Protein AF-A0A1Q8QRU8-F1 (afdb_monomer_lite)

Secondary structure (DSSP, 8-state):
----SS--HHHHHHHHHHHH--PPPTT-HHHHHHHHHHHHHHHHHHHHHHHHHHHHHHHHHHHHHHHHHHHHHHHHHHHHHHHHHHHHHHHHHHHHHHHHHHHHHHHHHHHHHHHHHHHHHHHT-

Structure (mmCIF, N/CA/C/O backbone):
data_AF-A0A1Q8QRU8-F1
#
_entry.id   AF-A0A1Q8QRU8-F1
#
loop_
_atom_site.group_PDB
_atom_site.id
_atom_site.type_symbol
_atom_site.label_atom_id
_atom_site.label_alt_id
_atom_site.label_comp_id
_atom_site.label_asym_id
_atom_site.label_entity_id
_atom_site.label_seq_id
_atom_site.pdbx_PDB_ins_code
_atom_site.Cartn_x
_atom_site.Cartn_y
_atom_site.Cartn_z
_atom_site.occupancy
_atom_site.B_iso_or_equiv
_atom_site.auth_seq_id
_atom_site.auth_comp_id
_atom_site.auth_asym_id
_atom_site.auth_atom_id
_atom_site.pdbx_PDB_model_num
ATOM 1 N N . MET A 1 1 ? -26.902 -9.687 31.472 1.00 47.19 1 MET A N 1
ATOM 2 C CA . MET A 1 1 ? -26.506 -8.696 30.443 1.00 47.19 1 MET A CA 1
ATOM 3 C C . MET A 1 1 ? -25.452 -9.377 29.580 1.00 47.19 1 MET A C 1
ATOM 5 O O . MET A 1 1 ? -24.717 -10.159 30.168 1.00 47.19 1 MET A O 1
ATOM 9 N N . PRO A 1 2 ? -25.419 -9.218 28.244 1.00 52.25 2 PRO A N 1
ATOM 10 C CA . PRO A 1 2 ? -24.422 -9.916 27.437 1.00 52.25 2 PRO A CA 1
ATOM 11 C C . PRO A 1 2 ? -23.035 -9.430 27.859 1.00 52.25 2 PRO A C 1
ATOM 13 O O . PRO A 1 2 ? -22.853 -8.222 28.031 1.00 52.25 2 PRO A O 1
ATOM 16 N N . ASP A 1 3 ? -22.099 -10.353 28.057 1.00 56.56 3 ASP A N 1
ATOM 17 C CA . ASP A 1 3 ? -20.703 -9.998 28.289 1.00 56.56 3 ASP A CA 1
ATOM 18 C C . ASP A 1 3 ? -20.211 -9.165 27.100 1.00 56.56 3 ASP A C 1
ATOM 20 O O . ASP A 1 3 ? -20.471 -9.492 25.939 1.00 56.56 3 ASP A O 1
ATOM 24 N N . GLY A 1 4 ? -19.605 -8.016 27.396 1.00 60.47 4 GLY A N 1
ATOM 25 C CA . GLY A 1 4 ? -19.124 -7.099 26.371 1.00 60.47 4 GLY A CA 1
ATOM 26 C C . GLY A 1 4 ? -17.891 -7.623 25.633 1.00 60.47 4 GLY A C 1
ATOM 27 O O . GLY A 1 4 ? -17.397 -8.706 25.915 1.00 60.47 4 GLY A O 1
ATOM 28 N N . ILE A 1 5 ? -17.382 -6.826 24.690 1.00 68.75 5 ILE A N 1
ATOM 29 C CA . ILE A 1 5 ? -16.216 -7.175 23.852 1.00 68.75 5 ILE A CA 1
ATOM 30 C C . ILE A 1 5 ? -14.932 -7.351 24.686 1.00 68.75 5 ILE A C 1
ATOM 32 O O . ILE A 1 5 ? -14.037 -8.103 24.309 1.00 68.75 5 ILE A O 1
ATOM 36 N N . GLY A 1 6 ? -14.826 -6.641 25.810 1.00 71.69 6 GLY A N 1
ATOM 37 C CA . GLY A 1 6 ? -13.726 -6.769 26.758 1.00 71.69 6 GLY A CA 1
ATOM 38 C C . GLY A 1 6 ? -13.913 -7.934 27.732 1.00 71.69 6 GLY A C 1
ATOM 39 O O . GLY A 1 6 ? -14.481 -8.972 27.412 1.00 71.69 6 GLY A O 1
ATOM 40 N N . LEU A 1 7 ? -13.393 -7.776 28.949 1.00 80.06 7 LEU A N 1
ATOM 41 C CA . LEU A 1 7 ? -13.477 -8.817 29.972 1.00 80.06 7 LEU A CA 1
ATOM 42 C C . LEU A 1 7 ? -14.920 -8.990 30.468 1.00 80.06 7 LEU A C 1
ATOM 44 O O . LEU A 1 7 ? -15.640 -8.004 30.677 1.00 80.06 7 LEU A O 1
ATOM 48 N N . SER A 1 8 ? -15.313 -10.242 30.709 1.00 82.62 8 SER A N 1
ATOM 49 C CA . SER A 1 8 ? -16.580 -10.553 31.376 1.00 82.62 8 SER A CA 1
ATOM 50 C C . SER A 1 8 ? -16.531 -10.165 32.854 1.00 82.62 8 SER A C 1
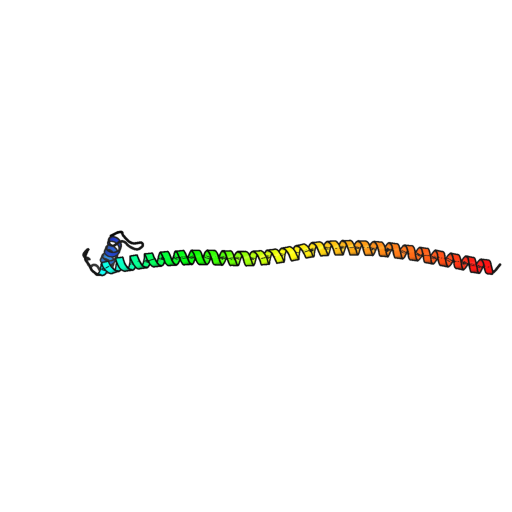ATOM 52 O O . SER A 1 8 ? -15.454 -10.037 33.451 1.00 82.62 8 SER A O 1
ATOM 54 N N . PHE A 1 9 ? -17.698 -10.003 33.480 1.00 82.56 9 PHE A N 1
ATOM 55 C CA . PHE A 1 9 ? -17.774 -9.653 34.903 1.00 82.56 9 PHE A CA 1
ATOM 56 C C . PHE A 1 9 ? -17.040 -10.667 35.792 1.00 82.56 9 PHE A C 1
ATOM 58 O O . PHE A 1 9 ? -16.311 -10.269 36.701 1.00 82.56 9 PHE A O 1
ATOM 65 N N . ASP A 1 10 ? -17.145 -11.961 35.482 1.00 82.00 10 ASP A N 1
ATOM 66 C CA . ASP A 1 10 ? -16.466 -13.036 36.217 1.00 82.00 10 ASP A CA 1
ATOM 67 C C . ASP A 1 10 ? -14.939 -12.977 36.089 1.00 82.00 10 ASP A C 1
ATOM 69 O O . ASP A 1 10 ? -14.209 -13.221 37.057 1.00 82.00 10 ASP A O 1
ATOM 73 N N . GLN A 1 11 ? -14.437 -12.614 34.907 1.00 82.94 11 GLN A N 1
ATOM 74 C CA . GLN A 1 11 ? -13.005 -12.438 34.673 1.00 82.94 11 GLN A CA 1
ATOM 75 C C . GLN A 1 11 ? -12.469 -11.221 35.427 1.00 82.94 11 GLN A C 1
ATOM 77 O O . GLN A 1 11 ? -11.445 -11.322 36.105 1.00 82.94 11 GLN A O 1
ATOM 82 N N . VAL A 1 12 ? -13.174 -10.086 35.365 1.00 83.44 12 VAL A N 1
ATOM 83 C CA . VAL A 1 12 ? -12.789 -8.874 36.103 1.00 83.44 12 VAL A CA 1
ATOM 84 C C . VAL A 1 12 ? -12.814 -9.128 37.604 1.00 83.44 12 VAL A C 1
ATOM 86 O O . VAL A 1 12 ? -11.877 -8.764 38.311 1.00 83.44 12 VAL A O 1
ATOM 89 N N . ARG A 1 13 ? -13.846 -9.807 38.099 1.00 82.06 13 ARG A N 1
ATOM 90 C CA . ARG A 1 13 ? -13.979 -10.139 39.515 1.00 82.06 13 ARG A CA 1
ATOM 91 C C . ARG A 1 13 ? -12.864 -11.068 39.981 1.00 82.06 13 ARG A C 1
ATOM 93 O O . ARG A 1 13 ? -12.265 -10.814 41.020 1.00 82.06 13 ARG A O 1
ATOM 100 N N . THR A 1 14 ? -12.511 -12.080 39.189 1.00 85.06 14 THR A N 1
ATOM 101 C CA . THR A 1 14 ? -11.368 -12.959 39.480 1.00 85.06 14 THR A CA 1
ATOM 102 C C . THR A 1 14 ? -10.056 -12.171 39.546 1.00 85.06 14 THR A C 1
ATOM 104 O O . THR A 1 14 ? -9.280 -12.354 40.484 1.00 85.06 14 THR A O 1
ATOM 107 N N . LEU A 1 15 ? -9.826 -11.249 38.604 1.00 85.25 15 LEU A N 1
ATOM 108 C CA . LEU A 1 15 ? -8.642 -10.382 38.596 1.00 85.25 15 LEU A CA 1
ATOM 109 C C . LEU A 1 15 ? -8.593 -9.451 39.812 1.00 85.25 15 LEU A C 1
ATOM 111 O O . LEU A 1 15 ? -7.544 -9.319 40.440 1.00 85.25 15 LEU A O 1
ATOM 115 N N . LEU A 1 16 ? -9.718 -8.835 40.178 1.00 83.31 16 LEU A N 1
ATOM 116 C CA . LEU A 1 16 ? -9.795 -7.932 41.327 1.00 83.31 16 LEU A CA 1
ATOM 117 C C . LEU A 1 16 ? -9.619 -8.684 42.651 1.00 83.31 16 LEU A C 1
ATOM 119 O O . LEU A 1 16 ? -8.875 -8.219 43.515 1.00 83.31 16 LEU A O 1
ATOM 123 N N . ILE A 1 17 ? -10.207 -9.876 42.787 1.00 86.25 17 ILE A N 1
ATOM 124 C CA . ILE A 1 17 ? -9.994 -10.758 43.943 1.00 86.25 17 ILE A CA 1
ATOM 125 C C . ILE A 1 17 ? -8.517 -11.160 44.036 1.00 86.25 17 ILE A C 1
ATOM 127 O O . ILE A 1 17 ? -7.934 -11.112 45.117 1.00 86.25 17 ILE A O 1
ATOM 131 N N . GLN A 1 18 ? -7.881 -11.521 42.919 1.00 85.81 18 GLN A N 1
ATOM 132 C CA . GLN A 1 18 ? -6.467 -11.899 42.900 1.00 85.81 18 GLN A CA 1
ATOM 133 C C . GLN A 1 18 ? -5.545 -10.723 43.260 1.00 85.81 18 GLN A C 1
ATOM 135 O O . GLN A 1 18 ? -4.594 -10.900 44.024 1.00 85.81 18 GLN A O 1
ATOM 140 N N . ALA A 1 19 ? -5.821 -9.530 42.729 1.00 86.88 19 ALA A N 1
ATOM 141 C CA . ALA A 1 19 ? -4.990 -8.344 42.920 1.00 86.88 19 ALA A CA 1
ATOM 142 C C . ALA A 1 19 ? -5.152 -7.723 44.315 1.00 86.88 19 ALA A C 1
ATOM 144 O O . ALA A 1 19 ? -4.167 -7.324 44.936 1.00 86.88 19 ALA A O 1
ATOM 145 N N . HIS A 1 20 ? -6.385 -7.656 44.820 1.00 84.12 20 HIS A N 1
ATOM 146 C CA . HIS A 1 20 ? -6.709 -6.928 46.047 1.00 84.12 20 HIS A CA 1
ATOM 147 C C . HIS A 1 20 ? -7.026 -7.839 47.239 1.00 84.12 20 HIS A C 1
ATOM 149 O O . HIS A 1 20 ? -7.118 -7.348 48.361 1.00 84.12 20 HIS A O 1
ATOM 155 N N . LYS A 1 21 ? -7.139 -9.161 47.032 1.00 81.56 21 LYS A N 1
ATOM 156 C CA . LYS A 1 21 ? -7.480 -10.166 48.061 1.00 81.56 21 LYS A CA 1
ATOM 157 C C . LYS A 1 21 ? -8.794 -9.868 48.796 1.00 81.56 21 LYS A C 1
ATOM 159 O O . LYS A 1 21 ? -8.968 -10.288 49.938 1.00 81.56 21 LYS A O 1
ATOM 164 N N . THR A 1 22 ? -9.714 -9.151 48.151 1.00 73.19 22 THR A N 1
ATOM 165 C CA . THR A 1 22 ? -11.045 -8.832 48.686 1.00 73.19 22 THR A CA 1
ATOM 166 C C . THR A 1 22 ? -12.107 -9.519 47.838 1.00 73.19 22 THR A C 1
ATOM 168 O O . THR A 1 22 ? -11.950 -9.654 46.627 1.00 73.19 22 THR A O 1
ATOM 171 N N . THR A 1 23 ? -13.179 -9.996 48.467 1.00 74.25 23 THR A N 1
ATOM 172 C CA . THR A 1 23 ? -14.311 -10.601 47.759 1.00 74.25 23 THR A CA 1
ATOM 173 C C . THR A 1 23 ? -15.265 -9.507 47.291 1.00 74.25 23 THR A C 1
ATOM 175 O O . THR A 1 23 ? -15.746 -8.738 48.121 1.00 74.25 23 THR A O 1
ATOM 178 N N . MET A 1 24 ? -15.566 -9.458 45.993 1.00 71.56 24 MET A N 1
ATOM 179 C CA . MET A 1 24 ? -16.570 -8.543 45.436 1.00 71.56 24 MET A CA 1
ATOM 180 C C . MET A 1 24 ? -17.933 -9.222 45.282 1.00 71.56 24 MET A C 1
ATOM 182 O O . MET A 1 24 ? -18.007 -10.396 44.894 1.00 71.56 24 MET A O 1
ATOM 186 N N . SER A 1 25 ? -18.985 -8.460 45.594 1.00 80.69 25 SER A N 1
ATOM 187 C CA . SER A 1 25 ? -20.393 -8.826 45.390 1.00 80.69 25 SER A CA 1
ATOM 188 C C . SER A 1 25 ? -20.799 -8.632 43.927 1.00 80.69 25 SER A C 1
ATOM 190 O O . SER A 1 25 ? -20.198 -7.822 43.224 1.00 80.69 25 SER A O 1
ATOM 192 N N . ASP A 1 26 ? -21.841 -9.334 43.485 1.00 75.31 26 ASP A N 1
ATOM 193 C CA . ASP A 1 26 ? -22.345 -9.238 42.108 1.00 75.31 26 ASP A CA 1
ATOM 194 C C . ASP A 1 26 ? -23.007 -7.872 41.826 1.00 75.31 26 ASP A C 1
ATOM 196 O O . ASP A 1 26 ? -22.951 -7.378 40.704 1.00 75.31 26 ASP A O 1
ATOM 200 N N . ASP A 1 27 ? -23.547 -7.217 42.862 1.00 78.44 27 ASP A N 1
ATOM 201 C CA . ASP A 1 27 ? -24.144 -5.872 42.791 1.00 78.44 27 ASP A CA 1
ATOM 202 C C . ASP A 1 27 ? -23.143 -4.742 43.110 1.00 78.44 27 ASP A C 1
ATOM 204 O O . ASP A 1 27 ? -23.537 -3.614 43.419 1.00 78.44 27 ASP A O 1
ATOM 208 N N . ASP A 1 28 ? -21.836 -5.025 43.102 1.00 80.81 28 ASP A N 1
ATOM 209 C CA . ASP A 1 28 ? -20.835 -4.004 43.407 1.00 80.81 28 ASP A CA 1
ATOM 210 C C . ASP A 1 28 ? -20.844 -2.902 42.325 1.00 80.81 28 ASP A C 1
ATOM 212 O O . ASP A 1 28 ? -20.660 -3.197 41.138 1.00 80.81 28 ASP A O 1
ATOM 216 N N . PRO A 1 29 ? -21.016 -1.617 42.692 1.00 81.38 29 PRO A N 1
ATOM 217 C CA . PRO A 1 29 ? -21.034 -0.518 41.728 1.00 81.38 29 PRO A CA 1
ATOM 218 C C . PRO A 1 29 ? -19.739 -0.402 40.912 1.00 81.38 29 PRO A C 1
ATOM 220 O O . PRO A 1 29 ? -19.766 0.148 39.811 1.00 81.38 29 PRO A O 1
ATOM 223 N N . MET A 1 30 ? -18.616 -0.949 41.387 1.00 79.62 30 MET A N 1
ATOM 224 C CA . MET A 1 30 ? -17.377 -1.025 40.610 1.00 79.62 30 MET A CA 1
ATOM 225 C C . MET A 1 30 ? -17.520 -1.890 39.355 1.00 79.62 30 MET A C 1
ATOM 227 O O . MET A 1 30 ? -16.879 -1.602 38.344 1.00 79.62 30 MET A O 1
ATOM 231 N N . LEU A 1 31 ? -18.387 -2.908 39.367 1.00 81.25 31 LEU A N 1
ATOM 232 C CA . LEU A 1 31 ? -18.665 -3.723 38.184 1.00 81.25 31 LEU A CA 1
ATOM 233 C C . LEU A 1 31 ? -19.434 -2.931 37.119 1.00 81.25 31 LEU A C 1
ATOM 235 O O . LEU A 1 31 ? -19.252 -3.182 35.933 1.00 81.25 31 LEU A O 1
ATOM 239 N N . MET A 1 32 ? -20.183 -1.886 37.484 1.00 82.69 32 MET A N 1
ATOM 240 C CA . MET A 1 32 ? -20.817 -0.990 36.506 1.00 82.69 32 MET A CA 1
ATOM 241 C C . MET A 1 32 ? -19.786 -0.311 35.582 1.00 82.69 32 MET A C 1
ATOM 243 O O . MET A 1 32 ? -20.082 -0.038 34.416 1.00 82.69 32 MET A O 1
ATOM 247 N N . LEU A 1 33 ? -18.553 -0.104 36.063 1.00 83.81 33 LEU A N 1
ATOM 248 C CA . LEU A 1 33 ? -17.445 0.411 35.256 1.00 83.81 33 LEU A CA 1
ATOM 249 C C . LEU A 1 33 ? -17.052 -0.560 34.132 1.00 83.81 33 LEU A C 1
ATOM 251 O O . LEU A 1 33 ? -16.681 -0.122 33.047 1.00 83.81 33 LEU A O 1
ATOM 255 N N . VAL A 1 34 ? -17.189 -1.871 34.353 1.00 84.56 34 VAL A N 1
ATOM 256 C CA . VAL A 1 34 ? -16.943 -2.900 33.331 1.00 84.56 34 VAL A CA 1
ATOM 257 C C . VAL A 1 34 ? -17.947 -2.762 32.194 1.00 84.56 34 VAL A C 1
ATOM 259 O O . VAL A 1 34 ? -17.555 -2.791 31.032 1.00 84.56 34 VAL A O 1
ATOM 262 N N . THR A 1 35 ? -19.223 -2.523 32.505 1.00 83.50 35 THR A N 1
ATOM 263 C CA . THR A 1 35 ? -20.265 -2.271 31.498 1.00 83.50 35 THR A CA 1
ATOM 264 C C . THR A 1 35 ? -19.957 -1.032 30.663 1.00 83.50 35 THR A C 1
ATOM 266 O O . THR A 1 35 ? -20.051 -1.079 29.438 1.00 83.50 35 THR A O 1
ATOM 269 N N . ILE A 1 36 ? -19.572 0.071 31.313 1.00 85.69 36 ILE A N 1
ATOM 270 C CA . ILE A 1 36 ? -19.242 1.333 30.633 1.00 85.69 36 ILE A CA 1
ATOM 271 C C . ILE A 1 36 ? -18.010 1.152 29.745 1.00 85.69 36 ILE A C 1
ATOM 273 O O . ILE A 1 36 ? -18.030 1.552 28.583 1.00 85.69 36 ILE A O 1
ATOM 277 N N . ASN A 1 37 ? -16.963 0.502 30.253 1.00 87.75 37 ASN A N 1
ATOM 278 C CA . ASN A 1 37 ? -15.754 0.241 29.480 1.00 87.75 37 ASN A CA 1
ATOM 279 C C . ASN A 1 37 ? -16.028 -0.706 28.310 1.00 87.75 37 ASN A C 1
ATOM 281 O O . ASN A 1 37 ? -15.506 -0.490 27.223 1.00 87.75 37 ASN A O 1
ATOM 285 N N . ASN A 1 38 ? -16.884 -1.710 28.489 1.00 86.44 38 ASN A N 1
ATOM 286 C CA . ASN A 1 38 ? -17.300 -2.599 27.409 1.00 86.44 38 ASN A CA 1
ATOM 287 C C . ASN A 1 38 ? -18.116 -1.870 26.333 1.00 86.44 38 ASN A C 1
ATOM 289 O O . ASN A 1 38 ? -17.910 -2.115 25.145 1.00 86.44 38 ASN A O 1
ATOM 293 N N . ALA A 1 39 ? -18.997 -0.946 26.723 1.00 86.12 39 ALA A N 1
ATOM 294 C CA . ALA A 1 39 ? -19.703 -0.086 25.776 1.00 86.12 39 ALA A CA 1
ATOM 295 C C . ALA A 1 39 ? -18.731 0.843 25.028 1.00 86.12 39 ALA A C 1
ATOM 297 O O . ALA A 1 39 ? -18.828 0.985 23.811 1.00 86.12 39 ALA A O 1
ATOM 298 N N . PHE A 1 40 ? -17.757 1.421 25.737 1.00 87.88 40 PHE A N 1
ATOM 299 C CA . PHE A 1 40 ? -16.709 2.243 25.135 1.00 87.88 40 PHE A CA 1
ATOM 300 C C . PHE A 1 40 ? -15.864 1.450 24.134 1.00 87.88 40 PHE A C 1
ATOM 302 O O . PHE A 1 40 ? -15.643 1.925 23.025 1.00 87.88 40 PHE A O 1
ATOM 309 N N . LEU A 1 41 ? -15.439 0.235 24.488 1.00 90.69 41 LEU A N 1
ATOM 310 C CA . LEU A 1 41 ? -14.701 -0.651 23.586 1.00 90.69 41 LEU A CA 1
ATOM 311 C C . LEU A 1 41 ? -15.518 -0.988 22.335 1.00 90.69 41 LEU A C 1
ATOM 313 O O . LEU A 1 41 ? -14.962 -0.982 21.246 1.00 90.69 41 LEU A O 1
ATOM 317 N N . GLY A 1 42 ? -16.831 -1.197 22.467 1.00 88.75 42 GLY A N 1
ATOM 318 C CA . GLY A 1 42 ? -17.720 -1.402 21.319 1.00 88.75 42 GLY A CA 1
ATOM 319 C C . GLY A 1 42 ? -17.803 -0.210 20.371 1.00 88.75 42 GLY A C 1
ATOM 320 O O . GLY A 1 42 ? -17.779 -0.385 19.156 1.00 88.75 42 GLY A O 1
ATOM 321 N N . GLU A 1 43 ? -17.869 1.011 20.895 1.00 88.00 43 GLU A N 1
ATOM 322 C CA . GLU A 1 43 ? -17.835 2.209 20.048 1.00 88.00 43 GLU A CA 1
ATOM 323 C C . GLU A 1 43 ? -16.439 2.477 19.471 1.00 88.00 43 GLU A C 1
ATOM 325 O O . GLU A 1 43 ? -16.318 2.966 18.346 1.00 88.00 43 GLU A O 1
ATOM 330 N N . TYR A 1 44 ? -15.387 2.120 20.209 1.00 91.06 44 TYR A N 1
ATOM 331 C CA . TYR A 1 44 ? -14.010 2.220 19.742 1.00 91.06 44 TYR A CA 1
ATOM 332 C C . TYR A 1 44 ? -13.732 1.255 18.585 1.00 91.06 44 TYR A C 1
ATOM 334 O O . TYR A 1 44 ? -13.140 1.664 17.593 1.00 91.06 44 TYR A O 1
ATOM 342 N N . ASP A 1 45 ? -14.221 0.018 18.665 1.00 91.19 45 ASP A N 1
ATOM 343 C CA . ASP A 1 45 ? -14.097 -0.991 17.607 1.00 91.19 45 ASP A CA 1
ATOM 344 C C . ASP A 1 45 ? -14.773 -0.522 16.308 1.00 91.19 45 ASP A C 1
ATOM 346 O O . ASP A 1 45 ? -14.139 -0.439 15.258 1.00 91.19 45 ASP A O 1
ATOM 350 N N . LYS A 1 46 ? -16.010 -0.012 16.401 1.00 92.06 46 LYS A N 1
ATOM 351 C CA . LYS A 1 46 ? -16.710 0.613 15.260 1.00 92.06 46 LYS A CA 1
ATOM 352 C C . LYS A 1 46 ? -15.973 1.821 14.679 1.00 92.06 46 LYS A C 1
ATOM 354 O O . LYS A 1 46 ? -16.146 2.165 13.506 1.00 92.06 46 LYS A O 1
ATOM 359 N N . LEU A 1 47 ? -15.245 2.568 15.506 1.00 94.25 47 LEU A N 1
ATOM 360 C CA . LEU A 1 47 ? -14.426 3.680 15.031 1.00 94.25 47 LEU A CA 1
ATOM 361 C C . LEU A 1 47 ? -13.179 3.165 14.308 1.00 94.25 47 LEU A C 1
ATOM 363 O O . LEU A 1 47 ? -12.828 3.711 13.262 1.00 94.25 47 LEU A O 1
ATOM 367 N N . LEU A 1 48 ? -12.552 2.115 14.838 1.00 94.81 48 LEU A N 1
ATOM 368 C CA . LEU A 1 48 ? -11.391 1.464 14.245 1.00 94.81 48 LEU A CA 1
ATOM 369 C C . LEU A 1 48 ? -11.730 0.870 12.873 1.00 94.81 48 LEU A C 1
ATOM 371 O O . LEU A 1 48 ? -10.987 1.087 11.920 1.00 94.81 48 LEU A O 1
ATOM 375 N N . ASP A 1 49 ? -12.883 0.214 12.748 1.00 95.50 49 ASP A N 1
ATOM 376 C CA . ASP A 1 49 ? -13.366 -0.345 11.484 1.00 95.50 49 ASP A CA 1
ATOM 377 C C . ASP A 1 49 ? -13.544 0.737 10.418 1.00 95.50 49 ASP A C 1
ATOM 379 O O . ASP A 1 49 ? -12.992 0.634 9.322 1.00 95.50 49 ASP A O 1
ATOM 383 N N . ARG A 1 50 ? -14.227 1.836 10.764 1.00 94.12 50 ARG A N 1
ATOM 384 C CA . ARG A 1 50 ? -14.383 2.987 9.858 1.00 94.12 50 ARG A CA 1
ATOM 385 C C . ARG A 1 50 ? -13.042 3.605 9.474 1.00 94.12 50 ARG A C 1
ATOM 387 O O . ARG A 1 50 ? -12.875 4.072 8.350 1.00 94.12 50 ARG A O 1
ATOM 394 N N . HIS A 1 51 ? -12.088 3.634 10.401 1.00 96.12 51 HIS A N 1
ATOM 395 C CA . HIS A 1 51 ? -10.756 4.156 10.128 1.00 96.12 51 HIS A CA 1
ATOM 396 C C . HIS A 1 51 ? -9.969 3.248 9.178 1.00 96.12 51 HIS A C 1
ATOM 398 O O . HIS A 1 51 ? -9.358 3.745 8.235 1.00 96.12 51 HIS A O 1
ATOM 404 N N . ASN A 1 52 ? -10.021 1.931 9.380 1.00 94.25 52 ASN A N 1
ATOM 405 C CA . ASN A 1 52 ? -9.389 0.951 8.500 1.00 94.25 52 ASN A CA 1
ATOM 406 C C . ASN A 1 52 ? -9.991 0.978 7.092 1.00 94.25 52 ASN A C 1
ATOM 408 O O . ASN A 1 52 ? -9.251 0.913 6.109 1.00 94.25 52 ASN A O 1
ATOM 412 N N . GLU A 1 53 ? -11.311 1.123 6.978 1.00 95.50 53 GLU A N 1
ATOM 413 C CA . GLU A 1 53 ? -11.988 1.285 5.690 1.00 95.50 53 GLU A CA 1
ATOM 414 C C . GLU A 1 53 ? -11.510 2.557 4.970 1.00 95.50 53 GLU A C 1
ATOM 416 O O . GLU A 1 53 ? -11.088 2.495 3.813 1.00 95.50 53 GLU A O 1
ATOM 421 N N . ALA A 1 54 ? -11.472 3.693 5.674 1.00 94.06 54 ALA A N 1
ATOM 422 C CA . ALA A 1 54 ? -10.987 4.957 5.121 1.00 94.06 54 ALA A CA 1
ATOM 423 C C . ALA A 1 54 ? -9.501 4.902 4.718 1.00 94.06 54 ALA A C 1
ATOM 425 O O . ALA A 1 54 ? -9.133 5.400 3.655 1.00 94.06 54 ALA A O 1
ATOM 426 N N . LEU A 1 55 ? -8.646 4.275 5.533 1.00 95.44 55 LEU A N 1
ATOM 427 C CA . LEU A 1 55 ? -7.231 4.059 5.213 1.00 95.44 55 LEU A CA 1
ATOM 428 C C . LEU A 1 55 ? -7.059 3.173 3.982 1.00 95.44 55 LEU A C 1
ATOM 430 O O . LEU A 1 55 ? -6.218 3.460 3.136 1.00 95.44 55 LEU A O 1
ATOM 434 N N . THR A 1 56 ? -7.857 2.113 3.867 1.00 94.31 56 THR A N 1
ATOM 435 C CA . THR A 1 56 ? -7.808 1.215 2.711 1.00 94.31 56 THR A CA 1
ATOM 436 C C . THR A 1 56 ? -8.188 1.965 1.439 1.00 94.31 56 THR A C 1
ATOM 438 O O . THR A 1 56 ? -7.463 1.877 0.452 1.00 94.31 56 THR A O 1
ATOM 441 N N . ALA A 1 57 ? -9.263 2.757 1.472 1.00 93.62 57 ALA A N 1
ATOM 442 C CA . ALA A 1 57 ? -9.662 3.597 0.344 1.00 93.62 57 ALA A CA 1
ATOM 443 C C . ALA A 1 57 ? -8.562 4.603 -0.035 1.00 93.62 57 ALA A C 1
ATOM 445 O O . ALA A 1 57 ? -8.170 4.680 -1.197 1.00 93.62 57 ALA A O 1
ATOM 446 N N . PHE A 1 58 ? -7.988 5.297 0.952 1.00 93.50 58 PHE A N 1
ATOM 447 C CA 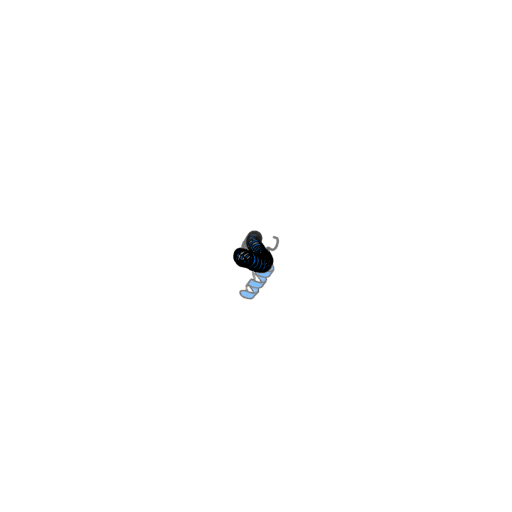. PHE A 1 58 ? -6.897 6.245 0.729 1.00 93.50 58 PHE A CA 1
ATOM 448 C C . PHE A 1 58 ? -5.661 5.587 0.096 1.00 93.50 58 PHE A C 1
ATOM 450 O O . PHE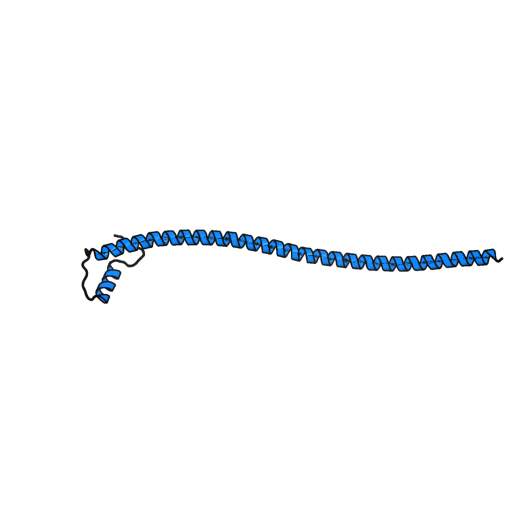 A 1 58 ? -5.085 6.120 -0.851 1.00 93.50 58 PHE A O 1
ATOM 457 N N . LEU A 1 59 ? -5.258 4.413 0.589 1.00 93.06 59 LEU A N 1
ATOM 458 C CA . LEU A 1 59 ? -4.119 3.678 0.039 1.00 93.06 59 LEU A CA 1
ATOM 459 C C . LEU A 1 59 ? -4.390 3.170 -1.379 1.00 93.06 59 LEU A C 1
ATOM 461 O O . LEU A 1 59 ? -3.472 3.157 -2.195 1.00 93.06 59 LEU A O 1
ATOM 465 N N . VAL A 1 60 ? -5.626 2.768 -1.687 1.00 93.44 60 VAL A N 1
ATOM 466 C CA . VAL A 1 60 ? -6.024 2.373 -3.046 1.00 93.44 60 VAL A CA 1
ATOM 467 C C . VAL A 1 60 ? -5.928 3.561 -4.001 1.00 93.44 60 VAL A C 1
ATOM 469 O O . VAL A 1 60 ? -5.352 3.405 -5.079 1.00 93.44 60 VAL A O 1
ATOM 472 N N . ASP A 1 61 ? -6.418 4.734 -3.602 1.00 91.56 61 ASP A N 1
ATOM 473 C CA . ASP A 1 61 ? -6.332 5.955 -4.409 1.00 91.56 61 ASP A CA 1
ATOM 474 C C . ASP A 1 61 ? -4.871 6.357 -4.651 1.00 91.56 61 ASP A C 1
ATOM 476 O O . ASP A 1 61 ? -4.459 6.586 -5.791 1.00 91.56 61 ASP A O 1
ATOM 480 N N . GLN A 1 62 ? -4.048 6.351 -3.600 1.00 90.62 62 GLN A N 1
ATOM 481 C CA . GLN A 1 62 ? -2.630 6.686 -3.713 1.00 90.62 62 GLN A CA 1
ATOM 482 C C . GLN A 1 62 ? -1.863 5.658 -4.564 1.00 90.62 62 GLN A C 1
ATOM 484 O O . GLN A 1 62 ? -0.986 6.017 -5.353 1.00 90.62 62 GLN A O 1
ATOM 489 N N . ALA A 1 63 ? -2.203 4.370 -4.452 1.00 89.62 63 ALA A N 1
ATOM 490 C CA . ALA A 1 63 ? -1.629 3.325 -5.292 1.00 89.62 63 ALA A CA 1
ATOM 491 C C . ALA A 1 63 ? -1.976 3.529 -6.773 1.00 89.62 63 ALA A C 1
ATOM 493 O O . ALA A 1 63 ? -1.096 3.352 -7.613 1.00 89.62 63 ALA A O 1
ATOM 494 N N . HIS A 1 64 ? -3.207 3.939 -7.100 1.00 89.50 64 HIS A N 1
ATOM 495 C CA . HIS A 1 64 ? -3.596 4.259 -8.479 1.00 89.50 64 HIS A CA 1
ATOM 496 C C . HIS A 1 64 ? -2.796 5.441 -9.031 1.00 89.50 64 HIS A C 1
ATOM 498 O O . HIS A 1 64 ? -2.310 5.369 -10.159 1.00 89.50 64 HIS A O 1
ATOM 504 N N . GLU A 1 65 ? -2.590 6.492 -8.234 1.00 89.75 65 GLU A N 1
ATOM 505 C CA . GLU A 1 65 ? -1.778 7.643 -8.641 1.00 89.75 65 GLU A CA 1
ATOM 506 C C . GLU A 1 65 ? -0.331 7.230 -8.960 1.00 89.75 65 GLU A C 1
ATOM 508 O O . GLU A 1 65 ? 0.191 7.551 -10.032 1.00 89.75 65 GLU A O 1
ATOM 513 N N . TYR A 1 66 ? 0.308 6.446 -8.083 1.00 84.50 66 TYR A N 1
ATOM 514 C CA . TYR A 1 66 ? 1.659 5.937 -8.338 1.00 84.50 66 TYR A CA 1
ATOM 515 C C . TYR A 1 66 ? 1.728 5.021 -9.563 1.00 84.50 66 TYR A C 1
ATOM 517 O O . TYR A 1 66 ? 2.719 5.055 -10.297 1.00 84.50 66 TYR A O 1
ATOM 525 N N . LEU A 1 67 ? 0.696 4.208 -9.796 1.00 91.12 67 LEU A N 1
ATOM 526 C CA . LEU A 1 67 ? 0.638 3.292 -10.932 1.00 91.12 67 LEU A CA 1
ATOM 527 C C . LEU A 1 67 ? 0.493 4.059 -12.251 1.00 91.12 67 LEU A C 1
ATOM 529 O O . LEU A 1 67 ? 1.194 3.736 -13.208 1.00 91.12 67 LEU A O 1
ATOM 533 N N . GLU A 1 68 ? -0.311 5.124 -12.294 1.00 89.25 68 GLU A N 1
ATOM 534 C CA . GLU A 1 68 ? -0.397 5.998 -13.470 1.00 89.25 68 GLU A CA 1
ATOM 535 C C . GLU A 1 68 ? 0.923 6.726 -13.742 1.00 89.25 68 GLU A C 1
ATOM 537 O O . GLU A 1 68 ? 1.382 6.755 -14.885 1.00 89.25 68 GLU A O 1
ATOM 542 N N . VAL A 1 69 ? 1.599 7.242 -12.710 1.00 87.50 69 VAL A N 1
ATOM 543 C CA . VAL A 1 69 ? 2.931 7.850 -12.877 1.00 87.50 69 VAL A CA 1
ATOM 544 C C . VAL A 1 69 ? 3.937 6.827 -13.412 1.00 87.50 69 VAL A C 1
ATOM 546 O O . VAL A 1 69 ? 4.685 7.121 -14.349 1.00 87.50 69 VAL A O 1
ATOM 549 N N . ALA A 1 70 ? 3.940 5.609 -12.864 1.00 83.06 70 ALA A N 1
ATOM 550 C CA . ALA A 1 70 ? 4.801 4.530 -13.336 1.00 83.06 70 ALA A CA 1
ATOM 551 C C . ALA A 1 70 ? 4.470 4.119 -14.780 1.00 83.06 70 ALA A C 1
ATOM 553 O O . ALA A 1 70 ? 5.387 3.881 -15.569 1.00 83.06 70 ALA A O 1
ATOM 554 N N . ARG A 1 71 ? 3.185 4.087 -15.156 1.00 82.69 71 ARG A N 1
ATOM 555 C CA . ARG A 1 71 ? 2.732 3.796 -16.521 1.00 82.69 71 ARG A CA 1
ATOM 556 C C . ARG A 1 71 ? 3.220 4.855 -17.502 1.00 82.69 71 ARG A C 1
ATOM 558 O O . ARG A 1 71 ? 3.822 4.500 -18.510 1.00 82.69 71 ARG A O 1
ATOM 565 N N . VAL A 1 72 ? 3.044 6.137 -17.184 1.00 83.56 72 VAL A N 1
ATOM 566 C CA . VAL A 1 72 ? 3.529 7.251 -18.016 1.00 83.56 72 VAL A CA 1
ATOM 567 C C . VAL A 1 72 ? 5.052 7.199 -18.167 1.00 83.56 72 VAL A C 1
ATOM 569 O O . VAL A 1 72 ? 5.573 7.371 -19.270 1.00 83.56 72 VAL A O 1
ATOM 572 N N . ALA A 1 73 ? 5.784 6.907 -17.088 1.00 77.19 73 ALA A N 1
ATOM 573 C CA . ALA A 1 73 ? 7.235 6.753 -17.141 1.00 77.19 73 ALA A CA 1
ATOM 574 C C . ALA A 1 73 ? 7.667 5.551 -18.005 1.00 77.19 73 ALA A C 1
ATOM 576 O O . ALA A 1 73 ? 8.618 5.660 -18.782 1.00 77.19 73 ALA A O 1
ATOM 577 N N . ALA A 1 74 ? 6.960 4.421 -17.913 1.00 77.44 74 ALA A N 1
ATOM 578 C CA . ALA A 1 74 ? 7.215 3.235 -18.729 1.00 77.44 74 ALA A CA 1
ATOM 579 C C . ALA A 1 74 ? 6.903 3.478 -20.215 1.00 77.44 74 ALA A C 1
ATOM 581 O O . ALA A 1 74 ? 7.690 3.094 -21.082 1.00 77.44 74 ALA A O 1
ATOM 582 N N . GLU A 1 75 ? 5.802 4.167 -20.521 1.00 77.88 75 GLU A N 1
ATOM 583 C CA . GLU A 1 75 ? 5.448 4.574 -21.881 1.00 77.88 75 GLU A CA 1
ATOM 584 C C . GLU A 1 75 ? 6.504 5.513 -22.466 1.00 77.88 75 GLU A C 1
ATOM 586 O O . GLU A 1 75 ? 6.992 5.264 -23.570 1.00 77.88 75 GLU A O 1
ATOM 591 N N . ALA A 1 76 ? 6.949 6.519 -21.708 1.00 76.50 76 ALA A N 1
ATOM 592 C CA . ALA A 1 76 ? 8.031 7.408 -22.123 1.00 76.50 76 ALA A CA 1
ATOM 593 C C . ALA A 1 76 ? 9.338 6.639 -22.387 1.00 76.50 76 ALA A C 1
ATOM 595 O O . ALA A 1 76 ? 9.972 6.837 -23.424 1.00 76.50 76 ALA A O 1
ATOM 596 N N . ALA A 1 77 ? 9.719 5.713 -21.501 1.00 74.19 77 ALA A N 1
ATOM 597 C CA . ALA A 1 77 ? 10.905 4.877 -21.683 1.00 74.19 77 ALA A CA 1
ATOM 598 C C . ALA A 1 77 ? 10.799 3.975 -22.928 1.00 74.19 77 ALA A C 1
ATOM 600 O O . ALA A 1 77 ? 11.753 3.863 -23.702 1.00 74.19 77 ALA A O 1
ATOM 601 N N . SER A 1 78 ? 9.630 3.374 -23.166 1.00 74.75 78 SER A N 1
ATOM 602 C CA . SER A 1 78 ? 9.379 2.553 -24.355 1.00 74.75 78 SER A CA 1
ATOM 603 C C . SER A 1 78 ? 9.412 3.380 -25.648 1.00 74.75 78 SER A C 1
ATOM 605 O O . SER A 1 78 ? 10.029 2.969 -26.633 1.00 74.75 78 SER A O 1
ATOM 607 N N . GLY A 1 79 ? 8.843 4.590 -25.627 1.00 73.62 79 GLY A N 1
ATOM 608 C CA . GLY A 1 79 ? 8.859 5.528 -26.746 1.00 73.62 79 GLY A CA 1
ATOM 609 C C . GLY 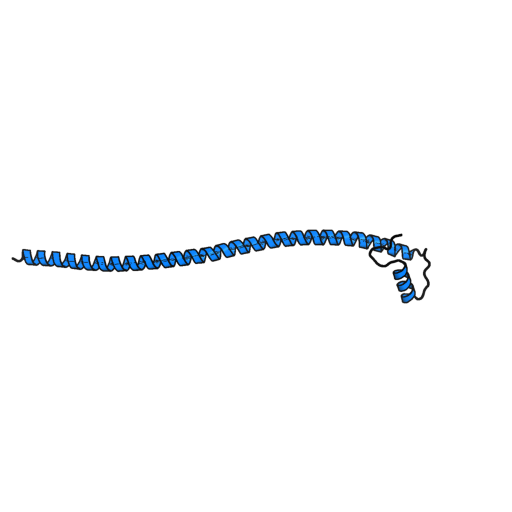A 1 79 ? 10.274 5.980 -27.101 1.00 7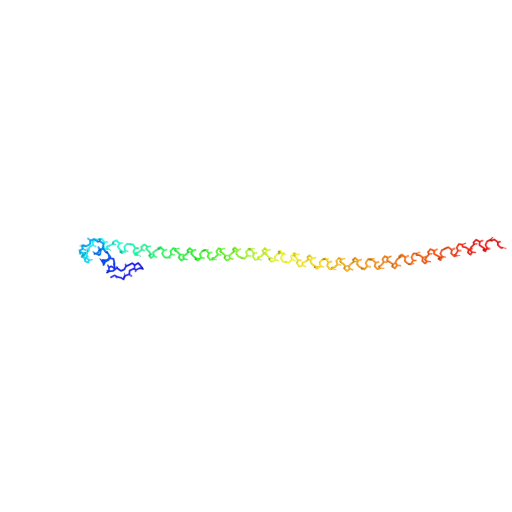3.62 79 GLY A C 1
ATOM 610 O O . GLY A 1 79 ? 10.625 6.022 -28.279 1.00 73.62 79 GLY A O 1
ATOM 611 N N . VAL A 1 80 ? 11.126 6.230 -26.102 1.00 70.69 80 VAL A N 1
ATOM 612 C CA . VAL A 1 80 ? 12.548 6.548 -26.319 1.00 70.69 80 VAL A CA 1
ATOM 613 C C . VAL A 1 80 ? 13.270 5.407 -27.043 1.00 70.69 80 VAL A C 1
ATOM 615 O O . VAL A 1 80 ? 14.017 5.672 -27.986 1.00 70.69 80 VAL A O 1
ATOM 618 N N . GLY A 1 81 ? 13.010 4.147 -26.679 1.00 70.50 81 GLY A N 1
ATOM 619 C CA . GLY A 1 81 ? 13.586 2.986 -27.368 1.00 70.50 81 GLY A CA 1
ATOM 620 C C . GLY A 1 81 ? 13.192 2.915 -28.849 1.00 70.50 81 GLY A C 1
ATOM 621 O O . GLY A 1 81 ? 14.050 2.749 -29.720 1.00 70.50 81 GLY A O 1
ATOM 622 N N . VAL A 1 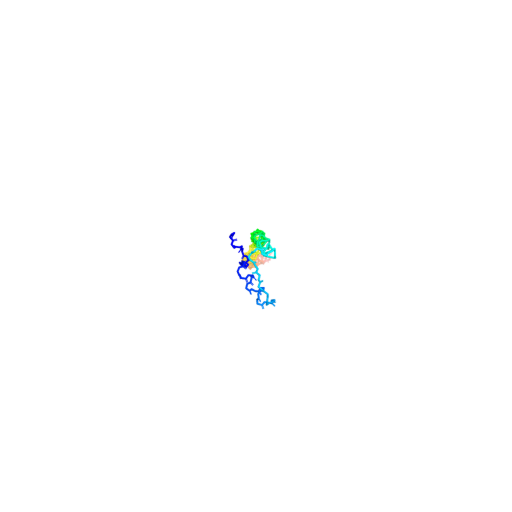82 ? 11.909 3.133 -29.151 1.00 70.38 82 VAL A N 1
ATOM 623 C CA . VAL A 1 82 ? 11.386 3.153 -30.530 1.00 70.38 82 VAL A CA 1
ATOM 624 C C . VAL A 1 82 ? 11.974 4.314 -31.343 1.00 70.38 82 VAL A C 1
ATOM 626 O O . VAL A 1 82 ? 12.364 4.138 -32.504 1.00 70.38 82 VAL A O 1
ATOM 629 N N . ILE A 1 83 ? 12.086 5.503 -30.744 1.00 71.25 83 ILE A N 1
ATOM 630 C CA . ILE A 1 83 ? 12.678 6.686 -31.387 1.00 71.25 83 ILE A CA 1
ATOM 631 C C . ILE A 1 83 ? 14.168 6.458 -31.664 1.00 71.25 83 ILE A C 1
ATOM 633 O O . ILE A 1 83 ? 14.644 6.773 -32.756 1.00 71.25 83 ILE A O 1
ATOM 637 N N . GLN A 1 84 ? 14.905 5.865 -30.724 1.00 80.81 84 GLN A N 1
ATOM 638 C CA . GLN A 1 84 ? 16.321 5.547 -30.892 1.00 80.81 84 GLN A CA 1
ATOM 639 C C . GLN A 1 84 ? 16.548 4.540 -32.027 1.00 80.81 84 GLN A C 1
ATOM 641 O O . GLN A 1 84 ? 17.447 4.734 -32.851 1.00 80.81 84 GLN A O 1
ATOM 646 N N . GLU A 1 85 ? 15.727 3.492 -32.119 1.00 80.56 85 GLU A N 1
ATOM 647 C CA . GLU A 1 85 ? 15.829 2.516 -33.205 1.00 80.56 85 GLU A CA 1
ATOM 648 C C . GLU A 1 85 ? 15.502 3.146 -34.568 1.00 80.56 85 GLU A C 1
ATOM 650 O O . GLU A 1 85 ? 16.218 2.926 -35.551 1.00 80.56 85 GLU A O 1
ATOM 655 N N . THR A 1 86 ? 14.469 3.988 -34.621 1.00 78.56 86 THR A N 1
ATOM 656 C CA . THR A 1 86 ? 14.081 4.723 -35.833 1.00 78.56 86 THR A CA 1
ATOM 657 C C . THR A 1 86 ? 15.183 5.687 -36.273 1.00 78.56 86 THR A C 1
ATOM 659 O O . THR A 1 86 ? 15.553 5.711 -37.447 1.00 78.56 86 THR A O 1
ATOM 662 N N . CYS A 1 87 ? 15.781 6.423 -35.333 1.00 78.56 87 CYS A N 1
ATOM 663 C CA . CYS A 1 87 ? 16.894 7.333 -35.596 1.00 78.56 87 CYS A CA 1
ATOM 664 C C . CYS A 1 87 ? 18.134 6.579 -36.100 1.00 78.56 87 CYS A C 1
ATOM 666 O O . CYS A 1 87 ? 18.766 6.992 -37.072 1.00 78.56 87 CYS A O 1
ATOM 668 N N . ARG A 1 88 ? 18.441 5.410 -35.520 1.00 85.44 88 ARG A N 1
ATOM 669 C CA . ARG A 1 88 ? 19.539 4.547 -35.978 1.00 85.44 88 ARG A CA 1
ATOM 670 C C . ARG A 1 88 ? 19.302 4.024 -37.398 1.00 85.44 88 ARG A C 1
ATOM 672 O O . ARG A 1 88 ? 20.227 4.052 -38.210 1.00 85.44 88 ARG A O 1
ATOM 679 N N . LYS A 1 89 ? 18.079 3.588 -37.724 1.00 86.44 89 LYS A N 1
ATOM 680 C CA . LYS A 1 89 ? 17.702 3.179 -39.092 1.00 86.44 89 LYS A CA 1
ATOM 681 C C . LYS A 1 89 ? 17.820 4.345 -40.076 1.00 86.44 89 LYS A C 1
ATOM 683 O O . LYS A 1 89 ? 18.384 4.173 -41.154 1.00 86.44 89 LYS A O 1
ATOM 688 N N . HIS A 1 90 ? 17.358 5.534 -39.690 1.00 82.06 90 HIS A N 1
ATOM 689 C CA . HIS A 1 90 ? 17.447 6.733 -40.522 1.00 82.06 90 HIS A CA 1
ATOM 690 C C . HIS A 1 90 ? 18.903 7.162 -40.759 1.00 82.06 90 HIS A C 1
ATOM 692 O O . HIS A 1 90 ? 19.297 7.401 -41.896 1.00 82.06 90 HIS A O 1
ATOM 698 N N . SER A 1 91 ? 19.738 7.164 -39.717 1.00 87.12 91 SER A N 1
ATOM 699 C CA . SER A 1 91 ? 21.173 7.456 -39.820 1.00 87.12 91 SER A CA 1
ATOM 700 C C . SER A 1 91 ? 21.899 6.473 -40.748 1.00 87.12 91 SER A C 1
ATOM 702 O O . SER A 1 91 ? 22.694 6.890 -41.593 1.00 87.12 91 SER A O 1
ATOM 704 N N . ALA A 1 92 ? 21.581 5.176 -40.668 1.00 86.31 92 ALA A N 1
ATOM 705 C CA . ALA A 1 92 ? 22.137 4.174 -41.575 1.00 86.31 92 ALA A CA 1
ATOM 706 C C . ALA A 1 92 ? 21.726 4.423 -43.039 1.00 86.31 92 ALA A C 1
ATOM 708 O O . ALA A 1 92 ? 22.576 4.384 -43.929 1.00 86.31 92 ALA A O 1
ATOM 709 N N . ALA A 1 93 ? 20.451 4.738 -43.292 1.00 85.75 93 ALA A N 1
ATOM 710 C CA . ALA A 1 93 ? 19.955 5.050 -44.633 1.00 85.75 93 ALA A CA 1
ATOM 711 C C . ALA A 1 93 ? 20.602 6.320 -45.218 1.00 85.75 93 ALA A C 1
ATOM 713 O O . ALA A 1 93 ? 20.997 6.335 -46.386 1.00 85.75 93 ALA A O 1
ATOM 714 N N . VAL A 1 94 ? 20.774 7.363 -44.397 1.00 88.88 94 VAL A N 1
ATOM 715 C CA . VAL A 1 94 ? 21.451 8.610 -44.785 1.00 88.88 94 VAL A CA 1
ATOM 716 C C . VAL A 1 94 ? 22.912 8.348 -45.154 1.00 88.88 94 VAL A C 1
ATOM 718 O O . VAL A 1 94 ? 23.371 8.844 -46.182 1.00 88.88 94 VAL A O 1
ATOM 721 N N . ASN A 1 95 ? 23.630 7.521 -44.389 1.00 89.00 95 ASN A N 1
ATOM 722 C CA . ASN A 1 95 ? 25.024 7.182 -44.689 1.00 89.00 95 ASN A CA 1
ATOM 723 C C . ASN A 1 95 ? 25.178 6.421 -46.015 1.00 89.00 95 ASN A C 1
ATOM 725 O O . ASN A 1 95 ? 26.083 6.724 -46.793 1.00 89.00 95 ASN A O 1
ATOM 729 N N . VAL A 1 96 ? 24.279 5.476 -46.309 1.00 88.62 96 VAL A N 1
ATOM 730 C CA . VAL A 1 96 ? 24.277 4.754 -47.595 1.00 88.62 96 VAL A CA 1
ATOM 731 C C . VAL A 1 96 ? 23.972 5.706 -48.754 1.00 88.62 96 VAL A C 1
ATOM 733 O O . VAL A 1 96 ? 24.684 5.703 -49.759 1.00 88.62 96 VAL A O 1
ATOM 736 N N . CYS A 1 97 ? 22.963 6.569 -48.602 1.00 83.69 97 CYS A N 1
ATOM 737 C CA . CYS A 1 97 ? 22.621 7.577 -49.604 1.00 83.69 97 CYS A CA 1
ATOM 738 C C . CYS A 1 97 ? 23.798 8.526 -49.871 1.00 83.69 97 CYS A C 1
ATOM 740 O O . CYS A 1 97 ? 24.159 8.760 -51.023 1.00 83.69 97 CYS A O 1
ATOM 742 N N . GLN A 1 98 ? 24.466 9.006 -48.819 1.00 90.06 98 GLN A N 1
ATOM 743 C CA . GLN A 1 98 ? 25.627 9.882 -48.950 1.00 90.06 98 GLN A CA 1
ATOM 744 C C . GLN A 1 98 ? 26.808 9.178 -49.638 1.00 90.06 98 GLN A C 1
ATOM 746 O O . GLN A 1 98 ? 27.503 9.801 -50.441 1.00 90.06 98 GLN A O 1
ATOM 751 N N . GLY A 1 99 ? 27.034 7.892 -49.355 1.00 88.50 99 GLY A N 1
ATOM 752 C CA . GLY A 1 99 ? 28.048 7.081 -50.035 1.00 88.50 99 GLY A CA 1
ATOM 753 C C . GLY A 1 99 ? 27.787 6.974 -51.539 1.00 88.50 99 GLY A C 1
ATOM 754 O O . GLY A 1 99 ? 28.663 7.294 -52.344 1.00 88.50 99 GLY A O 1
ATOM 755 N N . ASN A 1 100 ? 26.555 6.628 -51.917 1.00 91.00 100 ASN A N 1
ATOM 756 C CA . ASN A 1 100 ? 26.143 6.546 -53.319 1.00 91.00 100 ASN A CA 1
ATOM 757 C C . ASN A 1 100 ? 26.226 7.912 -54.015 1.00 91.00 100 ASN A C 1
ATOM 759 O O . ASN A 1 100 ? 26.718 8.003 -55.137 1.00 91.00 100 ASN A O 1
ATOM 763 N N . MET A 1 101 ? 25.821 8.986 -53.332 1.00 89.94 101 MET A N 1
ATOM 764 C CA . MET A 1 101 ? 25.906 10.357 -53.841 1.00 89.94 101 MET A CA 1
ATOM 765 C C . MET A 1 101 ? 27.358 10.779 -54.103 1.00 89.94 101 MET A C 1
ATOM 767 O O . MET A 1 101 ? 27.650 11.362 -55.144 1.00 89.94 101 MET A O 1
ATOM 771 N N . LYS A 1 102 ? 28.293 10.449 -53.200 1.00 90.44 102 LYS A N 1
ATOM 772 C CA . LYS A 1 102 ? 29.731 10.710 -53.396 1.00 90.44 102 LYS A CA 1
ATOM 773 C C . LYS A 1 102 ? 30.284 9.954 -54.603 1.00 90.44 102 LYS A C 1
ATOM 775 O O . LYS A 1 102 ? 31.057 10.518 -55.373 1.00 90.44 102 LYS A O 1
ATOM 780 N N . TRP A 1 103 ? 29.875 8.700 -54.785 1.00 91.25 103 TRP A N 1
ATOM 781 C CA . TRP A 1 103 ? 30.309 7.888 -55.920 1.00 91.25 103 TRP A CA 1
ATOM 782 C C . TRP A 1 103 ? 29.762 8.419 -57.254 1.00 91.25 103 TRP A C 1
ATOM 784 O O . TRP A 1 103 ? 30.516 8.590 -58.211 1.00 91.25 103 TRP A O 1
ATOM 794 N N . LEU A 1 104 ? 28.478 8.788 -57.295 1.00 88.94 104 LEU A N 1
ATOM 795 C CA . LEU A 1 104 ? 27.859 9.436 -58.455 1.00 88.94 104 LEU A CA 1
ATOM 796 C C . LEU A 1 104 ? 28.519 10.784 -58.785 1.00 88.94 104 LEU A C 1
ATOM 798 O O . LEU A 1 104 ? 28.781 11.077 -59.955 1.00 88.94 104 LEU A O 1
ATOM 802 N N . ALA A 1 105 ? 28.842 11.586 -57.767 1.00 89.19 105 ALA A N 1
ATOM 803 C CA . ALA A 1 105 ? 29.554 12.848 -57.947 1.00 89.19 105 ALA A CA 1
ATOM 804 C C . ALA A 1 105 ? 30.951 12.631 -58.554 1.00 89.19 105 ALA A C 1
ATOM 806 O O . ALA A 1 105 ? 31.343 13.365 -59.461 1.00 89.19 105 ALA A O 1
ATOM 807 N N . ALA A 1 106 ? 31.674 11.593 -58.122 1.00 90.00 106 ALA A N 1
ATOM 808 C CA . ALA A 1 106 ? 32.982 11.252 -58.677 1.00 90.00 106 ALA A CA 1
ATOM 809 C C . ALA A 1 106 ? 32.901 10.866 -60.166 1.00 90.00 106 ALA A C 1
ATOM 811 O O . ALA A 1 106 ? 33.680 11.371 -60.974 1.00 90.00 106 ALA A O 1
ATOM 812 N N . ILE A 1 107 ? 31.928 10.037 -60.555 1.00 89.31 107 ILE A N 1
ATOM 813 C CA . ILE A 1 107 ? 31.717 9.656 -61.965 1.00 89.31 107 ILE A CA 1
ATOM 814 C C . ILE A 1 107 ? 31.370 10.872 -62.820 1.00 89.31 107 ILE A C 1
ATOM 816 O O . ILE A 1 107 ? 31.886 11.029 -63.929 1.00 89.31 107 ILE A O 1
ATOM 820 N N . THR A 1 108 ? 30.515 11.748 -62.296 1.00 90.00 108 THR A N 1
ATOM 821 C CA . THR A 1 108 ? 30.117 12.975 -62.991 1.00 90.00 108 THR A CA 1
ATOM 822 C C . THR A 1 108 ? 31.321 13.895 -63.201 1.00 90.00 108 THR A C 1
ATOM 824 O O . THR A 1 108 ? 31.503 14.416 -64.299 1.00 90.00 108 THR A O 1
ATOM 827 N N . ALA A 1 109 ? 32.197 14.035 -62.199 1.00 88.94 109 ALA A N 1
ATOM 828 C CA . ALA A 1 109 ? 33.422 14.824 -62.315 1.00 88.94 109 ALA A CA 1
ATOM 829 C C . ALA A 1 109 ? 34.385 14.258 -63.374 1.00 88.94 109 ALA A C 1
ATOM 831 O O . ALA A 1 109 ? 34.906 15.011 -64.197 1.00 88.94 109 ALA A O 1
ATOM 832 N N . ILE A 1 110 ? 34.578 12.934 -63.405 1.00 89.38 110 ILE A N 1
ATOM 833 C CA . ILE A 1 110 ? 35.413 12.271 -64.421 1.00 89.38 110 ILE A CA 1
ATOM 834 C C . ILE A 1 110 ? 34.815 12.469 -65.822 1.00 89.38 110 ILE A C 1
ATOM 836 O O . ILE A 1 110 ? 35.536 12.805 -66.759 1.00 89.38 110 ILE A O 1
ATOM 840 N N . SER A 1 111 ? 33.495 12.326 -65.961 1.00 86.94 111 SER A N 1
ATOM 841 C CA . SER A 1 111 ? 32.793 12.525 -67.237 1.00 86.94 111 SER A CA 1
ATOM 842 C C . SER A 1 111 ? 32.925 13.966 -67.740 1.00 86.94 111 SER A C 1
ATOM 844 O O . SER A 1 111 ? 33.176 14.194 -68.922 1.00 86.94 111 SER A O 1
ATOM 846 N N . ALA A 1 112 ? 32.824 14.948 -66.840 1.00 88.75 112 ALA A N 1
ATOM 847 C CA . ALA A 1 112 ? 33.037 16.352 -67.171 1.00 88.75 112 ALA A CA 1
ATOM 848 C C . ALA A 1 112 ? 34.480 16.623 -67.634 1.00 88.75 112 ALA A C 1
ATOM 850 O O . ALA A 1 112 ? 34.676 17.295 -68.645 1.00 88.75 112 ALA A O 1
ATOM 851 N N . LEU A 1 113 ? 35.487 16.061 -66.952 1.00 85.94 113 LEU A N 1
ATOM 852 C CA . LEU A 1 113 ? 36.897 16.207 -67.336 1.00 85.94 113 LEU A CA 1
ATOM 853 C C . LEU A 1 113 ? 37.197 15.599 -68.710 1.00 85.94 113 LEU A C 1
ATOM 855 O O . LEU A 1 113 ? 37.888 16.223 -69.514 1.00 85.94 113 LEU A O 1
ATOM 859 N N . LEU A 1 114 ? 36.656 14.413 -68.998 1.00 86.38 114 LEU A N 1
ATOM 860 C CA . LEU A 1 114 ? 36.809 13.771 -70.305 1.00 86.38 114 LEU A CA 1
ATOM 861 C C . LEU A 1 114 ? 36.181 14.613 -71.421 1.00 86.38 114 LEU A C 1
ATOM 863 O O . LEU A 1 114 ? 36.817 14.820 -72.454 1.00 86.38 114 LEU A O 1
ATOM 867 N N . ASN A 1 115 ? 34.986 15.164 -71.194 1.00 87.38 115 ASN A N 1
ATOM 868 C CA . ASN A 1 115 ? 34.344 16.060 -72.158 1.00 87.38 115 ASN A CA 1
ATOM 869 C C . ASN A 1 115 ? 35.190 17.315 -72.431 1.00 87.38 115 ASN A C 1
ATOM 871 O O . ASN A 1 115 ? 35.349 17.706 -73.586 1.00 87.38 115 ASN A O 1
ATOM 875 N N . VAL A 1 116 ? 35.785 17.918 -71.396 1.00 84.62 116 VAL A N 1
ATOM 876 C CA . VAL A 1 116 ? 36.678 19.081 -71.553 1.00 84.62 116 VAL A CA 1
ATOM 877 C C . VAL A 1 116 ? 37.956 18.713 -72.313 1.00 84.62 116 VAL A C 1
ATOM 879 O O . VAL A 1 116 ? 38.374 19.455 -73.200 1.00 84.62 116 VAL A O 1
ATOM 882 N N . ALA A 1 117 ? 38.567 17.563 -72.019 1.00 81.69 117 ALA A N 1
ATOM 883 C CA . ALA A 1 117 ? 39.784 17.114 -72.695 1.00 81.69 117 ALA A CA 1
ATOM 884 C C . ALA A 1 117 ? 39.560 16.855 -74.194 1.00 81.69 117 ALA A C 1
ATOM 886 O O . ALA A 1 117 ? 40.379 17.264 -75.018 1.00 81.69 117 ALA A O 1
ATOM 887 N N . VAL A 1 118 ? 38.433 16.232 -74.559 1.00 81.38 118 VAL A N 1
ATOM 888 C CA . VAL A 1 118 ? 38.049 16.029 -75.965 1.00 81.38 118 VAL A CA 1
ATOM 889 C C . VAL A 1 118 ? 37.794 17.366 -76.661 1.00 81.38 118 VAL A C 1
ATOM 891 O O . VAL A 1 118 ? 38.219 17.542 -77.799 1.00 81.38 118 VAL A O 1
ATOM 894 N N . PHE A 1 119 ? 37.167 18.331 -75.983 1.00 78.50 119 PHE A N 1
ATOM 895 C CA . PHE A 1 119 ? 36.921 19.656 -76.552 1.00 78.50 119 PHE A CA 1
ATOM 896 C C . PHE A 1 119 ? 38.221 20.428 -76.824 1.00 78.50 119 PHE A C 1
ATOM 898 O O . PHE A 1 119 ? 38.400 20.955 -77.918 1.00 78.50 119 PHE A O 1
ATOM 905 N N . VAL A 1 120 ? 39.165 20.447 -75.876 1.00 76.69 120 VAL A N 1
ATOM 906 C CA . VAL A 1 120 ? 40.464 21.123 -76.057 1.00 76.69 120 VAL A CA 1
ATOM 907 C C . VAL A 1 120 ? 41.329 20.410 -77.099 1.00 76.69 120 VAL A C 1
ATOM 909 O O . VAL A 1 120 ? 41.926 21.066 -77.946 1.00 76.69 120 VAL A O 1
ATOM 912 N N . GLY A 1 121 ? 41.379 19.075 -77.077 1.00 70.94 121 GLY A N 1
ATOM 913 C CA . GLY A 1 121 ? 42.146 18.291 -78.049 1.00 70.94 121 GLY A CA 1
ATOM 914 C C . GLY A 1 121 ? 41.565 18.333 -79.466 1.00 70.94 121 GLY A C 1
ATOM 915 O O . GLY A 1 121 ? 42.319 18.296 -80.434 1.00 70.94 121 GLY A O 1
ATOM 916 N N . GLY A 1 122 ? 40.240 18.444 -79.592 1.00 69.06 122 GLY A N 1
ATOM 917 C CA . GLY A 1 122 ? 39.549 18.645 -80.866 1.00 69.06 122 GLY A CA 1
ATOM 918 C C . GLY A 1 122 ? 39.669 20.072 -81.402 1.00 69.06 122 GLY A C 1
ATOM 919 O O . GLY A 1 122 ? 39.740 20.248 -82.609 1.00 69.06 122 GLY A O 1
ATOM 920 N N . ALA A 1 123 ? 39.750 21.081 -80.530 1.00 57.22 123 ALA A N 1
ATOM 921 C CA . ALA A 1 123 ? 39.973 22.475 -80.922 1.00 57.22 123 ALA A CA 1
ATOM 922 C C . ALA A 1 123 ? 41.428 22.776 -81.340 1.00 57.22 123 ALA A C 1
ATOM 924 O O . ALA A 1 123 ? 41.688 23.826 -81.924 1.00 57.22 123 ALA A O 1
ATOM 925 N N . LEU A 1 124 ? 42.375 21.881 -81.031 1.00 52.06 124 LEU A N 1
ATOM 926 C CA . LEU A 1 124 ? 43.793 22.010 -81.390 1.00 52.06 124 LEU A CA 1
ATOM 927 C C . LEU A 1 124 ? 44.170 21.320 -82.717 1.00 52.06 124 LEU A C 1
ATOM 929 O O . LEU A 1 124 ? 45.359 21.235 -83.035 1.00 52.06 124 LEU A O 1
ATOM 933 N N . ARG A 1 125 ? 43.191 20.802 -83.466 1.00 43.75 125 ARG A N 1
ATOM 934 C CA . ARG A 1 125 ? 43.376 20.109 -84.746 1.00 43.75 125 ARG A CA 1
ATOM 935 C C . ARG A 1 125 ? 42.617 20.824 -85.855 1.00 43.75 125 ARG A C 1
ATOM 937 O O . ARG A 1 125 ? 43.142 20.809 -86.988 1.00 43.75 125 ARG A O 1
#

Foldseek 3Di:
DPAAPDDGLVRVQVVCCVVVVDHDDPPPVVSVVSVVVSVVVVVVVVVVVVVVVVVVVVVVVVVVVVVVVVVVVVVVVVVVVVVVVVVVVVVVVVVVVVVVVVVVVVVVVVVVVVVVVCVVVVVVD

Radius of gyration: 46.38 Å; chains: 1; bounding box: 70×36×133 Å

Sequence (125 aa):
MPDGIGLSFDQVRTLLIQAHKTTMSDDDPMLMLVTINNAFLGEYDKLLDRHNEALTAFLVDQAHEYLEVARVAAEAASGVGVIQETCRKHSAAVNVCQGNMKWLAAITAISALLNVAVFVGGALR

pLDDT: mean 82.93, std 9.92, range [43.75, 96.12]